Protein AF-A0A3P8K8M5-F1 (afdb_monomer)

Mean predicted aligned error: 10.25 Å

Foldseek 3Di:
DDDDDDDPDDPPPPDPDPPPDDDDDDDDDDDPPCPDDDDDDDDDDDCQAVQLEEEEEEDAFDDDAPVNQQVLCVLVSHGYAYDPRNVVVDRDDPQRYFFPVHAQYAHQEYEYERHLPPVRRCNSHLNHNAYEYEELDPPRPNVVSHPHYDNDRVPVVSVVVSVVSPD

Nearest PDB structures (foldseek):
  1efv-assembly1_A  TM=8.267E-01  e=2.006E-13  Homo sapiens
  1efp-assembly2_C  TM=8.073E-01  e=3.400E-13  Paracoccus denitrificans
  4l2i-assembly1_A  TM=8.298E-01  e=1.558E-11  Acidaminococcus fermentans DSM 20731
  7koe-assembly1_F  TM=7.939E-01  e=2.028E-11  Thermotoga maritima MSB8
  5ow0-assembly1_A  TM=8.562E-01  e=3.942E-10  Geobacter metallireducens GS-15

pLDDT: mean 87.09, std 16.39, range [33.38, 98.56]

Organism: Raoultella terrigena (NCBI:txid577)

Solvent-accessible surface area (backbone atoms only — not comparable to full-atom values): 9942 Å² total; per-residue (Å²): 142,78,82,84,75,83,73,91,85,69,89,75,78,65,83,67,66,90,79,61,82,83,77,85,86,71,84,74,77,82,57,94,81,65,86,78,84,85,82,81,80,77,75,81,80,57,68,68,76,73,33,56,23,35,33,33,38,28,64,49,75,79,94,70,54,53,66,60,49,42,56,51,19,51,56,62,65,22,37,62,32,25,26,61,69,30,31,75,73,51,82,43,65,69,94,32,26,36,6,76,93,47,43,68,35,63,20,59,35,33,39,41,28,24,43,61,40,54,66,52,44,44,68,10,45,66,66,28,75,35,34,38,26,26,26,68,55,83,81,37,55,32,49,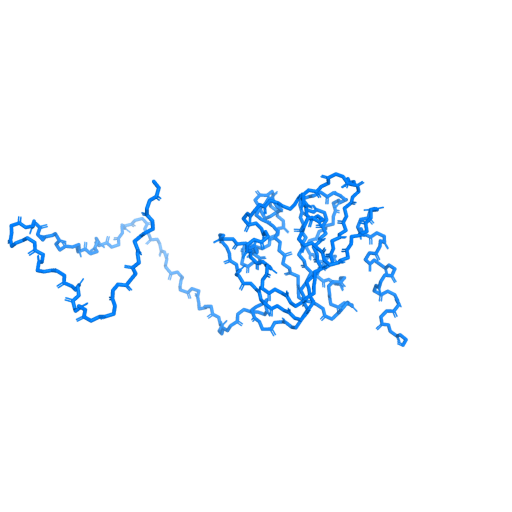80,77,29,80,40,71,44,72,35,65,42,66,68,51,50,52,53,51,36,64,59,70,78,117

Secondary structure (DSSP, 8-state):
-------TT--------TTS-----PPPPPPTT----------SS-HHHH-SEEEEE-S-SS---HHHHHHHHHHTT-EEEE-HHHHHTSSS-GGGBBSTTSB----SEEEEES----HHHHTTTTT-S-EEEE-S-TT-GGGGG-SEEE-S-HHHHHHHHHHHTT-

InterPro domains:
  IPR001308 Electron transfer flavoprotein alpha subunit/FixB [PTHR43153] (45-162)
  IPR014731 Electron transfer flavoprotein, alpha subunit, C-terminal [PF00766] (48-125)
  IPR029035 DHS-like NAD/FAD-binding domain superfamily [SSF52467] (45-162)

Sequence (167 aa):
MLSLARHPGGSAFGDFPRDLPERRIIPAAQPDWLTEVERVERPGAHPLTTAERVLVVGQGGEEADAGSIAALAQRLGAEAGYSRARVMNGGHDADRLVGISGYLLAPDICIVVGASGAAALMAGVCDSRFIVAINHDAGAPVFSLADVGIVDDWLPVLEALAASAHD

Structure (mmCIF, N/CA/C/O backbone):
data_AF-A0A3P8K8M5-F1
#
_entry.id   AF-A0A3P8K8M5-F1
#
loop_
_atom_site.group_PDB
_atom_site.id
_atom_site.type_symbol
_atom_site.label_atom_id
_atom_site.label_alt_id
_atom_site.label_comp_id
_atom_site.label_asym_id
_atom_site.label_entity_id
_atom_site.label_seq_id
_atom_site.pdbx_PDB_ins_code
_atom_site.Cartn_x
_atom_site.Cartn_y
_atom_site.Cartn_z
_atom_site.occupancy
_atom_site.B_iso_or_equiv
_atom_site.auth_seq_id
_atom_site.auth_comp_id
_atom_site.auth_asym_id
_atom_site.auth_atom_id
_atom_site.pdbx_PDB_model_num
ATOM 1 N N . MET A 1 1 ? -4.229 -27.663 20.180 1.00 41.72 1 MET A N 1
ATOM 2 C CA . MET A 1 1 ? -4.589 -26.464 19.397 1.00 41.72 1 MET A CA 1
ATOM 3 C C . MET A 1 1 ? -6.103 -26.335 19.464 1.00 41.72 1 MET A C 1
ATOM 5 O O . MET A 1 1 ? -6.787 -26.971 18.680 1.00 41.72 1 MET A O 1
ATOM 9 N N . LEU A 1 2 ? -6.636 -25.662 20.489 1.00 33.38 2 LEU A N 1
ATOM 10 C CA . LEU A 1 2 ? -8.083 -25.511 20.654 1.00 33.38 2 LEU A CA 1
ATOM 11 C C . LEU A 1 2 ? -8.443 -24.029 20.707 1.00 33.38 2 LEU A C 1
ATOM 13 O O . LEU A 1 2 ? -8.042 -23.299 21.607 1.00 33.38 2 LEU A O 1
ATOM 17 N N . SER A 1 3 ? -9.181 -23.647 19.672 1.00 40.50 3 SER A N 1
ATOM 18 C CA . SER A 1 3 ? -9.965 -22.432 19.525 1.00 40.50 3 SER A CA 1
ATOM 19 C C . SER A 1 3 ? -10.882 -22.229 20.736 1.00 40.50 3 SER A C 1
ATOM 21 O O . SER A 1 3 ? -11.647 -23.127 21.091 1.00 40.50 3 SER A O 1
ATOM 23 N N . LEU A 1 4 ? -10.818 -21.055 21.369 1.00 43.94 4 LEU A N 1
ATOM 24 C CA . LEU A 1 4 ? -11.829 -20.613 22.329 1.00 43.94 4 LEU A CA 1
ATOM 25 C C . LEU A 1 4 ? -13.005 -20.031 21.543 1.00 43.94 4 LEU A C 1
ATOM 27 O O . LEU A 1 4 ? -13.016 -18.860 21.162 1.00 43.94 4 LEU A O 1
ATOM 31 N N . ALA A 1 5 ? -13.996 -20.879 21.285 1.00 41.56 5 ALA A N 1
ATOM 32 C CA . ALA A 1 5 ? -15.298 -20.455 20.801 1.00 41.56 5 ALA A CA 1
ATOM 33 C C . ALA A 1 5 ? -15.935 -19.483 21.808 1.00 41.56 5 ALA A C 1
ATOM 35 O O . ALA A 1 5 ? -16.056 -19.792 22.996 1.00 41.56 5 ALA A O 1
ATOM 36 N N . ARG A 1 6 ? -16.381 -18.316 21.329 1.00 42.22 6 ARG A N 1
ATOM 37 C CA . ARG A 1 6 ? -17.255 -17.417 22.091 1.00 42.22 6 ARG A CA 1
ATOM 38 C C . ARG A 1 6 ? -18.566 -18.150 22.382 1.00 42.22 6 ARG A C 1
ATOM 40 O O . ARG A 1 6 ? -19.350 -18.394 21.471 1.00 42.22 6 ARG A O 1
ATOM 47 N N . HIS A 1 7 ? -18.799 -18.498 23.644 1.00 39.25 7 HIS A N 1
ATOM 48 C CA . HIS A 1 7 ? -20.127 -18.875 24.123 1.00 39.25 7 HIS A CA 1
ATOM 49 C C . HIS A 1 7 ? -21.028 -17.630 24.132 1.00 39.25 7 HIS A C 1
ATOM 51 O O . HIS A 1 7 ? -20.675 -16.641 24.782 1.00 39.25 7 HIS A O 1
ATOM 57 N N . PRO A 1 8 ? -22.183 -17.639 23.446 1.00 43.06 8 PRO A N 1
ATOM 58 C CA . PRO A 1 8 ? -23.151 -16.562 23.552 1.00 43.06 8 PRO A CA 1
ATOM 59 C C . PRO A 1 8 ? -23.978 -16.794 24.821 1.00 43.06 8 PRO A C 1
ATOM 61 O O . PRO A 1 8 ? -24.738 -17.756 24.899 1.00 43.06 8 PRO A O 1
ATOM 64 N N . GLY A 1 9 ? -23.810 -15.939 25.834 1.00 41.88 9 GLY A N 1
ATOM 65 C CA . GLY A 1 9 ? -24.721 -15.924 26.989 1.00 41.88 9 GLY A CA 1
ATOM 66 C C . GLY A 1 9 ? -24.130 -15.610 28.364 1.00 41.88 9 GLY A C 1
ATOM 67 O O . GLY A 1 9 ? -24.888 -15.556 29.325 1.00 41.88 9 GLY A O 1
ATOM 68 N N . GLY A 1 10 ? -22.822 -15.381 28.499 1.00 36.53 10 GLY A N 1
ATOM 69 C CA . GLY A 1 10 ? -22.216 -14.992 29.777 1.00 36.53 10 GLY A CA 1
ATOM 70 C C . GLY A 1 10 ? -21.734 -13.546 29.759 1.00 36.53 10 GLY A C 1
ATOM 71 O O . GLY A 1 10 ? -20.849 -13.211 28.976 1.00 36.53 10 GLY A O 1
ATOM 72 N N . SER A 1 11 ? -22.267 -12.700 30.644 1.00 45.81 11 SER A N 1
ATOM 73 C CA . SER A 1 11 ? -21.597 -11.468 31.078 1.00 45.81 11 SER A CA 1
ATOM 74 C C . SER A 1 11 ? -20.280 -11.861 31.754 1.00 45.81 11 SER A C 1
ATOM 76 O O . SER A 1 11 ? -20.223 -12.074 32.960 1.00 45.81 11 SER A O 1
ATOM 78 N N . ALA A 1 12 ? -19.231 -12.058 30.959 1.00 47.56 12 ALA A N 1
ATOM 79 C CA . ALA A 1 12 ? -17.903 -12.420 31.435 1.00 47.56 12 ALA A CA 1
ATOM 80 C C . ALA A 1 12 ? -17.030 -11.168 31.605 1.00 47.56 12 ALA A C 1
ATOM 82 O O . ALA A 1 12 ? -15.873 -11.149 31.200 1.00 47.56 12 ALA A O 1
ATOM 83 N N . PHE A 1 13 ? -17.569 -10.120 32.234 1.00 46.00 13 PHE A N 1
ATOM 84 C CA . PHE A 1 13 ? -16.739 -9.334 33.144 1.00 46.00 13 PHE A CA 1
ATOM 85 C C . PHE A 1 13 ? -16.685 -10.154 34.431 1.00 46.00 13 PHE A C 1
ATOM 87 O O . PHE A 1 13 ? -17.524 -10.008 35.316 1.00 46.00 13 PHE A O 1
ATOM 94 N N . GLY A 1 14 ? -15.779 -11.136 34.447 1.00 52.66 14 GLY A N 1
ATOM 95 C CA . GLY A 1 14 ? -15.528 -11.944 35.631 1.00 52.66 14 GLY A CA 1
ATOM 96 C C . GLY A 1 14 ? -15.198 -11.023 36.798 1.00 52.66 14 GLY A C 1
ATOM 97 O O . GLY A 1 14 ? -14.457 -10.057 36.624 1.00 52.66 14 GLY A O 1
ATOM 98 N N . ASP A 1 15 ? -15.794 -11.317 37.951 1.00 64.00 15 ASP A N 1
ATOM 99 C CA . ASP A 1 15 ? -15.510 -10.672 39.230 1.00 64.00 15 ASP A CA 1
ATOM 100 C C . ASP A 1 15 ? -13.982 -10.655 39.398 1.00 64.00 15 ASP A C 1
ATOM 102 O O . ASP A 1 15 ? -13.353 -11.710 39.541 1.00 64.00 15 ASP A O 1
ATOM 106 N N . PHE A 1 16 ? -13.363 -9.480 39.235 1.00 67.06 16 PHE A N 1
ATOM 107 C CA . PHE A 1 16 ? -11.923 -9.344 39.420 1.00 67.06 16 PHE A CA 1
ATOM 108 C C . PHE A 1 16 ? -11.609 -9.836 40.838 1.00 67.06 16 PHE A C 1
ATOM 110 O O . PHE A 1 16 ? -12.343 -9.473 41.763 1.00 67.06 16 PHE A O 1
ATOM 117 N N . PRO A 1 17 ? -10.566 -10.666 41.033 1.00 75.12 17 PRO A N 1
ATOM 118 C CA . PRO A 1 17 ? -10.127 -11.056 42.365 1.00 75.12 17 PRO A CA 1
ATOM 119 C C . PRO A 1 17 ? -10.113 -9.832 43.286 1.00 75.12 17 PRO A C 1
ATOM 121 O O . PRO A 1 17 ? -9.478 -8.825 42.972 1.00 75.12 17 PRO A O 1
ATOM 124 N N . ARG A 1 18 ? -10.886 -9.875 44.379 1.00 69.00 18 ARG A N 1
ATOM 125 C CA . ARG A 1 18 ? -11.092 -8.713 45.271 1.00 69.00 18 ARG A CA 1
ATOM 126 C C . ARG A 1 18 ? -9.797 -8.238 45.938 1.00 69.00 18 ARG A C 1
ATOM 128 O O . ARG A 1 18 ? -9.766 -7.170 46.537 1.00 69.00 18 ARG A O 1
ATOM 135 N N . ASP A 1 19 ? -8.760 -9.059 45.856 1.00 78.81 19 ASP A N 1
ATOM 136 C CA . ASP A 1 19 ? -7.402 -8.864 46.337 1.00 78.81 19 ASP A CA 1
ATOM 137 C C . ASP A 1 19 ? -6.432 -8.351 45.256 1.00 78.81 19 ASP A C 1
ATOM 139 O O . ASP A 1 19 ? -5.238 -8.211 45.526 1.00 78.81 19 ASP A O 1
ATOM 143 N N . LEU A 1 20 ? -6.910 -8.025 44.049 1.00 80.19 20 LEU A N 1
ATOM 144 C CA . LEU A 1 20 ? -6.090 -7.333 43.058 1.00 80.19 20 LEU A CA 1
ATOM 145 C C . LEU A 1 20 ? -5.697 -5.947 43.588 1.00 80.19 20 LEU A C 1
ATOM 147 O O . LEU A 1 20 ? -6.570 -5.135 43.898 1.00 80.19 20 LEU A O 1
ATOM 151 N N . PRO A 1 21 ? -4.392 -5.633 43.664 1.00 78.75 21 PRO A N 1
ATOM 152 C CA . PRO A 1 21 ? -3.953 -4.310 44.064 1.00 78.75 21 PRO A CA 1
ATOM 153 C C . PRO A 1 21 ? -4.364 -3.296 42.995 1.00 78.75 21 PRO A C 1
ATOM 155 O O . PRO A 1 21 ? -3.766 -3.220 41.920 1.00 78.75 21 PRO A O 1
ATOM 158 N N . GLU A 1 22 ? -5.378 -2.491 43.300 1.00 80.00 22 GLU A N 1
ATOM 159 C CA . GLU A 1 22 ? -5.760 -1.362 42.466 1.00 80.00 22 GLU A CA 1
ATOM 160 C C . GLU A 1 22 ? -4.656 -0.301 42.532 1.00 80.00 22 GLU A C 1
ATOM 162 O O . GLU A 1 22 ? -4.356 0.267 43.586 1.00 80.00 22 GLU A O 1
ATOM 167 N N . ARG A 1 23 ? -4.014 -0.027 41.394 1.00 82.31 23 ARG A N 1
ATOM 168 C CA . ARG A 1 23 ? -3.096 1.105 41.266 1.00 82.31 23 ARG A CA 1
ATOM 169 C C . ARG A 1 23 ? -3.786 2.218 40.506 1.00 82.31 23 ARG A C 1
ATOM 171 O O . ARG A 1 23 ? -3.958 2.146 39.293 1.00 82.31 23 ARG A O 1
ATOM 178 N N . ARG A 1 24 ? -4.121 3.288 41.221 1.00 81.50 24 ARG A N 1
ATOM 179 C CA . ARG A 1 24 ? -4.571 4.531 40.604 1.00 81.50 24 ARG A CA 1
ATOM 180 C C . ARG A 1 24 ? -3.375 5.220 39.951 1.00 81.50 24 ARG A C 1
ATOM 182 O O . ARG A 1 24 ? -2.524 5.775 40.641 1.00 81.50 24 ARG A O 1
ATOM 189 N N . ILE A 1 25 ? -3.302 5.166 38.624 1.00 85.12 25 ILE A N 1
ATOM 190 C CA . ILE A 1 25 ? -2.313 5.930 37.861 1.00 85.12 25 ILE A CA 1
ATOM 191 C C . ILE A 1 25 ? -2.744 7.398 37.903 1.00 85.12 25 ILE A C 1
ATOM 193 O O . ILE A 1 25 ? -3.778 7.767 37.350 1.00 85.12 25 ILE A O 1
ATOM 197 N N . ILE A 1 26 ? -1.968 8.225 38.598 1.00 85.94 26 ILE A N 1
ATOM 198 C CA . ILE A 1 26 ? -2.125 9.679 38.593 1.00 85.94 26 ILE A CA 1
ATOM 199 C C . ILE A 1 26 ? -1.115 10.207 37.570 1.00 85.94 26 ILE A C 1
ATOM 201 O O . ILE A 1 26 ? 0.073 9.908 37.720 1.00 85.94 26 ILE A O 1
ATOM 205 N N . PRO A 1 27 ? -1.543 10.944 36.527 1.00 81.56 27 PRO A N 1
ATOM 206 C CA . PRO A 1 27 ? -0.610 11.599 35.622 1.00 81.56 27 PRO A CA 1
ATOM 207 C C . PRO A 1 27 ? 0.372 12.450 36.428 1.00 81.56 27 PRO A C 1
ATOM 209 O O . PRO A 1 27 ? -0.043 13.235 37.283 1.00 81.56 27 PRO A O 1
ATOM 212 N N . ALA A 1 28 ? 1.669 12.267 36.188 1.00 82.94 28 ALA A N 1
ATOM 213 C CA . ALA A 1 28 ? 2.678 13.114 36.804 1.00 82.94 28 ALA A CA 1
ATOM 214 C C . ALA A 1 28 ? 2.454 14.576 36.386 1.00 82.94 28 ALA A C 1
ATOM 216 O O . ALA A 1 28 ? 1.921 14.846 35.304 1.00 82.94 28 ALA A O 1
ATOM 217 N N . ALA A 1 29 ? 2.876 15.516 37.236 1.00 85.75 29 ALA A N 1
ATOM 218 C CA . ALA A 1 29 ? 2.999 16.905 36.813 1.00 85.75 29 ALA A CA 1
ATOM 219 C C . ALA A 1 29 ? 3.862 16.969 35.543 1.00 85.75 29 ALA A C 1
ATOM 221 O O . ALA A 1 29 ? 4.789 16.168 35.381 1.00 85.75 29 ALA A O 1
ATOM 222 N N . GLN A 1 30 ? 3.536 17.890 34.633 1.00 87.38 30 GLN A N 1
ATOM 223 C CA . GLN A 1 30 ? 4.377 18.100 33.459 1.00 87.38 30 GLN A CA 1
ATOM 224 C C . GLN A 1 30 ? 5.796 18.443 33.922 1.00 87.38 30 GLN A C 1
ATOM 226 O O . GLN A 1 30 ? 5.946 19.195 34.886 1.00 87.38 30 GLN A O 1
ATOM 231 N N . PRO A 1 31 ? 6.829 17.862 33.300 1.00 90.56 31 PRO A N 1
ATOM 232 C CA . PRO A 1 31 ? 8.186 18.095 33.746 1.00 90.56 31 PRO A CA 1
ATOM 233 C C . PRO A 1 31 ? 8.621 19.530 33.438 1.00 90.56 31 PRO A C 1
ATOM 235 O O . PRO A 1 31 ? 8.252 20.081 32.406 1.00 90.56 31 PRO A O 1
ATOM 238 N N . ASP A 1 32 ? 9.486 20.091 34.281 1.00 91.94 32 ASP A N 1
ATOM 239 C CA . ASP A 1 32 ? 9.960 21.482 34.170 1.00 91.94 32 ASP A CA 1
ATOM 240 C C . ASP A 1 32 ? 10.744 21.772 32.874 1.00 91.94 32 ASP A C 1
ATOM 242 O O . ASP A 1 32 ? 10.958 22.925 32.507 1.00 91.94 32 ASP A O 1
ATOM 246 N N . TRP A 1 33 ? 11.189 20.721 32.175 1.00 91.19 33 TRP A N 1
ATOM 247 C CA . TRP A 1 33 ? 11.873 20.809 30.884 1.00 91.19 33 TRP A CA 1
ATOM 248 C C . TRP A 1 33 ? 10.922 20.788 29.676 1.00 91.19 33 TRP A C 1
ATOM 250 O O . TRP A 1 33 ? 11.377 20.977 28.549 1.00 91.19 33 TRP A O 1
ATOM 260 N N . LEU A 1 34 ? 9.617 20.564 29.873 1.00 90.06 34 LEU A N 1
ATOM 261 C CA . LEU A 1 34 ? 8.624 20.617 28.802 1.00 90.06 34 LEU A CA 1
ATOM 262 C C . LEU A 1 34 ? 8.287 22.077 28.492 1.00 90.06 34 LEU A C 1
ATOM 264 O O . LEU A 1 34 ? 7.563 22.732 29.234 1.00 90.06 34 LEU A O 1
ATOM 268 N N . THR A 1 35 ? 8.835 22.591 27.395 1.00 90.38 35 THR A N 1
ATOM 269 C CA . THR A 1 35 ? 8.677 24.003 27.021 1.00 90.38 35 THR A CA 1
ATOM 270 C C . THR A 1 35 ? 7.307 24.300 26.417 1.00 90.38 35 THR A C 1
ATOM 272 O O . THR A 1 35 ? 6.716 25.333 26.715 1.00 90.38 35 THR A O 1
ATOM 275 N N . GLU A 1 36 ? 6.792 23.398 25.580 1.00 88.50 36 GLU A N 1
ATOM 276 C CA . GLU A 1 36 ? 5.544 23.603 24.849 1.00 88.50 36 GLU A CA 1
ATOM 277 C C . GLU A 1 36 ? 4.845 22.267 24.573 1.00 88.50 36 GLU A C 1
ATOM 279 O O . GLU A 1 36 ? 5.488 21.230 24.396 1.00 88.50 36 GLU A O 1
ATOM 284 N N . VAL A 1 37 ? 3.512 22.300 24.551 1.00 86.44 37 VAL A N 1
ATOM 285 C CA . VAL A 1 37 ? 2.666 21.177 24.143 1.00 86.44 37 VAL A CA 1
ATOM 286 C C . VAL A 1 37 ? 1.797 21.644 22.993 1.00 86.44 37 VAL A C 1
ATOM 288 O O . VAL A 1 37 ? 0.825 22.369 23.195 1.00 86.44 37 VAL A O 1
ATOM 291 N N . GLU A 1 38 ? 2.115 21.178 21.794 1.00 86.62 38 GLU A N 1
ATOM 292 C CA . GLU A 1 38 ? 1.252 21.356 20.638 1.00 86.62 38 GLU A CA 1
ATOM 293 C C . GLU A 1 38 ? 0.241 20.206 20.574 1.00 86.62 38 GLU A C 1
ATOM 295 O O . GLU A 1 38 ? 0.601 19.025 20.564 1.00 86.62 38 GLU A O 1
ATOM 300 N N . ARG A 1 39 ? -1.053 20.541 20.538 1.00 77.56 39 ARG A N 1
ATOM 301 C CA . ARG A 1 39 ? -2.092 19.577 20.169 1.00 77.56 39 ARG A CA 1
ATOM 302 C C . ARG A 1 39 ? -2.322 19.673 18.672 1.00 77.56 39 ARG A C 1
ATOM 304 O O . ARG A 1 39 ? -3.005 20.578 18.211 1.00 77.56 39 ARG A O 1
ATOM 311 N N . VAL A 1 40 ? -1.791 18.702 17.944 1.00 77.69 40 VAL A N 1
ATOM 312 C CA . VAL A 1 40 ? -2.102 18.532 16.527 1.00 77.69 40 VAL A CA 1
ATOM 313 C C . VAL A 1 40 ? -3.498 17.919 16.422 1.00 77.69 40 VAL A C 1
ATOM 315 O O . VAL A 1 40 ? -3.698 16.741 16.729 1.00 77.69 40 VAL A O 1
ATOM 318 N N . GLU A 1 41 ? -4.484 18.726 16.031 1.00 69.19 41 GLU A N 1
ATOM 319 C CA . GLU A 1 41 ? -5.794 18.210 15.640 1.00 69.19 41 GLU A CA 1
ATOM 320 C C . GLU A 1 41 ? -5.629 17.410 14.346 1.00 69.19 41 GLU A C 1
ATOM 322 O O . GLU A 1 41 ? -5.185 17.941 13.330 1.00 69.19 41 GLU A O 1
ATOM 327 N N . ARG A 1 42 ? -5.966 16.117 14.375 1.00 61.94 42 ARG A N 1
ATOM 328 C CA . ARG A 1 42 ? -6.053 15.309 13.155 1.00 61.94 42 ARG A CA 1
ATOM 329 C C . ARG A 1 42 ? -7.453 15.503 12.573 1.00 61.94 42 ARG A C 1
ATOM 331 O O . ARG A 1 42 ? -8.414 15.045 13.196 1.00 61.94 42 ARG A O 1
ATOM 338 N N . PRO A 1 43 ? -7.609 16.203 11.441 1.00 58.72 43 PRO A N 1
ATOM 339 C CA . PRO A 1 43 ? -8.923 16.430 10.864 1.00 58.72 43 PRO A CA 1
ATOM 340 C C . PRO A 1 43 ? -9.488 15.110 10.329 1.00 58.72 43 PRO A C 1
ATOM 342 O O . PRO A 1 43 ? -8.791 14.393 9.623 1.00 58.72 43 PRO A O 1
ATOM 345 N N . GLY A 1 44 ? -10.762 14.832 10.624 1.00 68.31 44 GLY A N 1
ATOM 346 C CA . GLY A 1 44 ? -11.603 13.858 9.913 1.00 68.31 44 GLY A CA 1
ATOM 347 C C . GLY A 1 44 ? -11.023 12.454 9.668 1.00 68.31 44 GLY A C 1
ATOM 348 O O . GLY A 1 44 ? -10.085 11.998 10.315 1.00 68.31 44 GLY A O 1
ATOM 349 N N . ALA A 1 45 ? -11.643 11.731 8.735 1.00 79.81 45 ALA A N 1
ATOM 350 C CA . ALA A 1 45 ? -11.099 10.480 8.217 1.00 79.81 45 ALA A CA 1
ATOM 351 C C . ALA A 1 45 ? -9.946 10.794 7.246 1.00 79.81 45 ALA A C 1
ATOM 353 O O . ALA A 1 45 ? -10.063 11.692 6.413 1.00 79.81 45 ALA A O 1
ATOM 354 N N . HIS A 1 46 ? -8.834 10.065 7.353 1.00 91.12 46 HIS A N 1
ATOM 355 C CA . HIS A 1 46 ? -7.679 10.259 6.472 1.00 91.12 46 HIS A CA 1
ATOM 356 C C . HIS A 1 46 ? -8.041 9.860 5.026 1.00 91.12 46 HIS A C 1
ATOM 358 O O . HIS A 1 46 ? -8.717 8.838 4.869 1.00 91.12 46 HIS A O 1
ATOM 364 N N . PRO A 1 47 ? -7.567 10.564 3.974 1.00 92.94 47 PRO A N 1
ATOM 365 C CA . PRO A 1 47 ? -7.939 10.288 2.579 1.00 92.94 47 PRO A CA 1
ATOM 366 C C . PRO A 1 47 ? -7.814 8.814 2.168 1.00 92.94 47 PRO A C 1
ATOM 368 O O . PRO A 1 47 ? -8.699 8.279 1.507 1.00 92.94 47 PRO A O 1
ATOM 371 N N . LEU A 1 48 ? -6.773 8.123 2.652 1.00 95.19 48 LEU A N 1
ATOM 372 C CA . LEU A 1 48 ? -6.575 6.685 2.414 1.00 95.19 48 LEU A CA 1
ATOM 373 C C . LEU A 1 48 ? -7.773 5.825 2.837 1.00 95.19 48 LEU A C 1
ATOM 375 O O . LEU A 1 48 ? -8.082 4.850 2.166 1.00 95.19 48 LEU A O 1
ATOM 379 N N . THR A 1 49 ? -8.450 6.172 3.934 1.00 94.12 49 THR A N 1
ATOM 380 C CA . THR A 1 49 ? -9.548 5.361 4.490 1.00 94.12 49 THR A CA 1
ATOM 381 C C . THR A 1 49 ? -10.861 5.483 3.725 1.00 94.12 49 THR A C 1
ATOM 383 O O . THR A 1 49 ? -11.748 4.656 3.910 1.00 94.12 49 THR A O 1
ATOM 386 N N . THR A 1 50 ? -10.994 6.504 2.879 1.00 94.81 50 THR A N 1
ATOM 387 C CA . THR A 1 50 ? -12.202 6.768 2.086 1.00 94.81 50 THR A CA 1
ATOM 388 C C . THR A 1 50 ? -11.962 6.638 0.584 1.00 94.81 50 THR A C 1
ATOM 390 O O . THR A 1 50 ? -12.886 6.841 -0.196 1.00 94.81 50 THR A O 1
ATOM 393 N N . ALA A 1 51 ? -10.727 6.362 0.164 1.00 96.62 51 ALA A N 1
ATOM 394 C CA . ALA A 1 51 ? -10.366 6.278 -1.241 1.00 96.62 51 ALA A CA 1
ATOM 395 C C . ALA A 1 51 ? -10.922 4.998 -1.883 1.00 96.62 51 ALA A C 1
ATOM 397 O O . ALA A 1 51 ? -10.732 3.897 -1.369 1.00 96.62 51 ALA A O 1
ATOM 398 N N . GLU A 1 52 ? -11.549 5.137 -3.052 1.00 97.56 52 GLU A N 1
ATOM 399 C CA . GLU A 1 52 ? -11.992 3.996 -3.867 1.00 97.56 52 GLU A CA 1
ATOM 400 C C . GLU A 1 52 ? -10.808 3.262 -4.510 1.00 97.56 52 GLU A C 1
ATOM 402 O O . GLU A 1 52 ? -10.887 2.068 -4.795 1.00 97.56 52 GLU A O 1
ATOM 407 N N . ARG A 1 53 ? -9.693 3.968 -4.740 1.00 98.31 53 ARG A N 1
ATOM 408 C CA . ARG A 1 53 ? -8.469 3.413 -5.322 1.00 98.31 53 ARG A CA 1
ATOM 409 C C . ARG A 1 53 ? -7.264 3.824 -4.503 1.00 98.31 53 ARG A C 1
ATOM 411 O O . ARG A 1 53 ? -7.127 4.991 -4.140 1.00 98.31 53 ARG A O 1
ATOM 418 N N . VAL A 1 54 ? -6.369 2.880 -4.249 1.00 98.44 54 VAL A N 1
ATOM 419 C CA . VAL A 1 54 ? -5.160 3.126 -3.458 1.00 98.44 54 VAL A CA 1
ATOM 420 C C . VAL A 1 54 ? -3.945 2.568 -4.182 1.00 98.44 54 VAL A C 1
ATOM 422 O O . VAL A 1 54 ? -3.949 1.414 -4.607 1.00 98.44 54 VAL A O 1
ATOM 425 N N . LEU A 1 55 ? -2.893 3.378 -4.283 1.00 98.25 55 LEU A N 1
ATOM 426 C CA . LEU A 1 55 ? -1.565 2.956 -4.719 1.00 98.25 55 LEU A CA 1
ATOM 427 C C . LEU A 1 55 ? -0.677 2.784 -3.485 1.00 98.25 55 LEU A C 1
ATOM 429 O O . LEU A 1 55 ? -0.367 3.759 -2.807 1.00 98.25 55 LEU A O 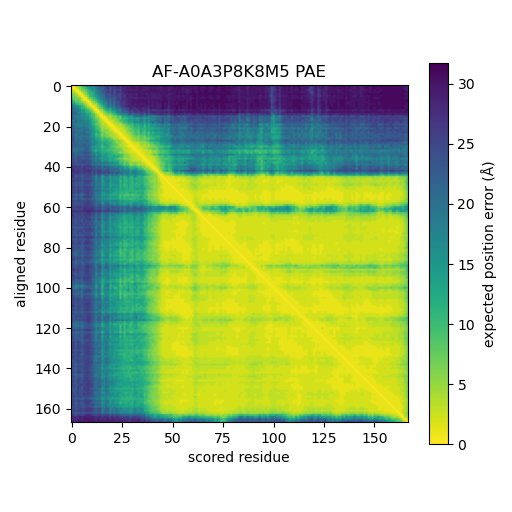1
ATOM 433 N N . VAL A 1 56 ? -0.249 1.558 -3.195 1.00 98.00 56 VAL A N 1
ATOM 434 C CA . VAL A 1 56 ? 0.631 1.232 -2.070 1.00 98.00 56 VAL A CA 1
ATOM 435 C C . VAL A 1 56 ? 2.041 0.954 -2.575 1.00 98.00 56 VAL A C 1
ATOM 437 O O . VAL A 1 56 ? 2.285 -0.055 -3.237 1.00 98.00 56 VAL A O 1
ATOM 440 N N . VAL A 1 57 ? 2.987 1.827 -2.224 1.00 97.62 57 VAL A N 1
ATOM 441 C CA . VAL A 1 57 ? 4.384 1.718 -2.665 1.00 97.62 57 VAL A CA 1
ATOM 442 C C . VAL A 1 57 ? 5.257 1.057 -1.594 1.00 97.62 57 VAL A C 1
ATOM 444 O O . VAL A 1 57 ? 5.322 1.468 -0.427 1.00 97.62 57 VAL A O 1
ATOM 447 N N . GLY A 1 58 ? 5.920 -0.022 -1.997 1.00 96.31 58 GLY A N 1
ATOM 448 C CA . GLY A 1 58 ? 6.898 -0.767 -1.222 1.00 96.31 58 GLY A CA 1
ATOM 449 C C . GLY A 1 58 ? 8.295 -0.148 -1.247 1.00 96.31 58 GLY A C 1
ATOM 450 O O . GLY A 1 58 ? 8.507 0.963 -1.720 1.00 96.31 58 GLY A O 1
ATOM 451 N N . GLN A 1 59 ? 9.271 -0.872 -0.701 1.00 93.50 59 GLN A N 1
ATOM 452 C CA . GLN A 1 59 ? 10.660 -0.409 -0.682 1.00 93.50 59 GLN A CA 1
ATOM 453 C C . GLN A 1 59 ? 11.371 -0.563 -2.035 1.00 93.50 59 GLN A C 1
ATOM 455 O O . GLN A 1 59 ? 12.232 0.250 -2.350 1.00 93.50 59 GLN A O 1
ATOM 460 N N . GLY A 1 60 ? 11.065 -1.621 -2.783 1.00 88.44 60 GLY A N 1
ATOM 461 C CA . GLY A 1 60 ? 11.816 -2.039 -3.963 1.00 88.44 60 GLY A CA 1
ATOM 462 C C . GLY A 1 60 ? 11.557 -1.202 -5.217 1.00 88.44 60 GLY A C 1
ATOM 463 O O . GLY A 1 60 ? 10.548 -0.506 -5.334 1.00 88.44 60 GLY A O 1
ATOM 464 N N . GLY A 1 61 ? 12.466 -1.343 -6.183 1.00 77.38 61 GLY A N 1
ATOM 465 C CA . GLY A 1 61 ? 12.493 -0.580 -7.432 1.00 77.38 61 GLY A CA 1
ATOM 466 C C . GLY A 1 61 ? 13.194 0.771 -7.286 1.00 77.38 61 GLY A C 1
ATOM 467 O O . GLY A 1 61 ? 13.914 0.996 -6.313 1.00 77.38 61 GLY A O 1
ATOM 46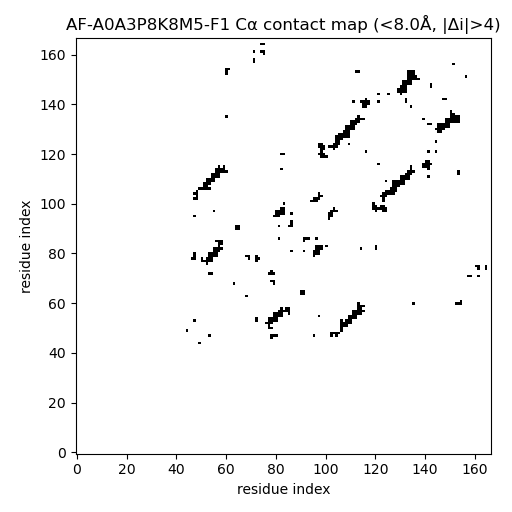8 N N . GLU A 1 62 ? 13.005 1.644 -8.273 1.00 73.62 62 GLU A N 1
ATOM 469 C CA . GLU A 1 62 ? 13.708 2.926 -8.357 1.00 73.62 62 GLU A CA 1
ATOM 470 C C . GLU A 1 62 ? 13.359 3.898 -7.213 1.00 73.62 62 GLU A C 1
ATOM 472 O O . GLU A 1 62 ? 12.281 3.862 -6.597 1.00 73.62 62 GLU A O 1
ATOM 477 N N . GLU A 1 63 ? 14.300 4.799 -6.925 1.00 76.56 63 GLU A N 1
ATOM 478 C CA . GLU A 1 63 ? 14.112 5.897 -5.978 1.00 76.56 63 GLU A CA 1
ATOM 479 C C . GLU A 1 63 ? 13.173 6.955 -6.570 1.00 76.56 63 GLU A C 1
ATOM 481 O O . GLU A 1 63 ? 13.597 7.929 -7.180 1.00 76.56 63 GLU A O 1
ATOM 486 N N . ALA A 1 64 ? 11.871 6.765 -6.371 1.00 84.81 64 ALA A N 1
ATOM 487 C CA . ALA A 1 64 ? 10.877 7.817 -6.543 1.00 84.81 64 ALA A CA 1
ATOM 488 C C . ALA A 1 64 ? 10.604 8.531 -5.210 1.00 84.81 64 ALA A C 1
ATOM 490 O O . ALA A 1 64 ? 10.314 7.891 -4.189 1.00 84.81 64 ALA A O 1
ATOM 491 N N . ASP A 1 65 ? 10.665 9.861 -5.219 1.00 91.19 65 ASP A N 1
ATOM 492 C CA . ASP A 1 65 ? 10.294 10.678 -4.068 1.00 91.19 65 ASP A CA 1
ATOM 493 C C . ASP A 1 65 ? 8.769 10.672 -3.828 1.00 91.19 65 ASP A C 1
ATOM 495 O O . ASP A 1 65 ? 7.967 10.287 -4.686 1.00 91.19 65 ASP A O 1
ATOM 499 N N . ALA A 1 66 ? 8.350 11.103 -2.635 1.00 92.00 66 ALA A N 1
ATOM 500 C CA . ALA A 1 66 ? 6.941 11.120 -2.247 1.00 92.00 66 ALA A CA 1
ATOM 501 C C . ALA A 1 66 ? 6.058 12.010 -3.142 1.00 92.00 66 ALA A C 1
ATOM 503 O O . ALA A 1 66 ? 4.887 11.689 -3.344 1.00 92.00 66 ALA A O 1
ATOM 504 N N . GLY A 1 67 ? 6.593 13.112 -3.674 1.00 94.62 67 GLY A N 1
ATOM 505 C CA . GLY A 1 67 ? 5.868 14.023 -4.558 1.00 94.62 67 GLY A CA 1
ATOM 506 C C . GLY A 1 67 ? 5.600 13.393 -5.922 1.00 94.62 67 GLY A C 1
ATOM 507 O O . GLY A 1 67 ? 4.467 13.426 -6.401 1.00 94.62 67 GLY A O 1
ATOM 508 N N . SER A 1 68 ? 6.609 12.746 -6.503 1.00 94.12 68 SER A N 1
ATOM 509 C CA . SER A 1 68 ? 6.491 12.007 -7.765 1.00 94.12 68 SER A CA 1
ATOM 510 C C . SER A 1 68 ? 5.475 10.860 -7.661 1.00 94.12 68 SER A C 1
ATOM 512 O O . SER A 1 68 ? 4.604 10.714 -8.521 1.00 94.12 68 SER A O 1
ATOM 514 N N . ILE A 1 69 ? 5.507 10.098 -6.560 1.00 95.50 69 ILE A N 1
ATOM 515 C CA . ILE A 1 69 ? 4.527 9.033 -6.289 1.00 95.50 69 ILE A CA 1
ATOM 516 C C . ILE A 1 69 ? 3.115 9.606 -6.124 1.00 95.50 69 ILE A C 1
ATOM 518 O O . ILE A 1 69 ? 2.164 9.060 -6.683 1.00 95.50 69 ILE A O 1
ATOM 522 N N . ALA A 1 70 ? 2.961 10.704 -5.380 1.00 95.50 70 ALA A N 1
ATOM 523 C CA . ALA A 1 70 ? 1.661 11.337 -5.176 1.00 95.50 70 ALA A CA 1
ATOM 524 C C . ALA A 1 70 ? 1.062 11.855 -6.494 1.00 95.50 70 ALA A C 1
ATOM 526 O O . ALA A 1 70 ? -0.121 11.638 -6.755 1.00 95.50 70 ALA A O 1
ATOM 527 N N . ALA A 1 71 ? 1.874 12.476 -7.354 1.00 95.44 71 ALA A N 1
ATOM 528 C CA . ALA A 1 71 ? 1.440 12.937 -8.671 1.00 95.44 71 ALA A CA 1
ATOM 529 C C . ALA A 1 71 ? 0.995 11.771 -9.570 1.00 95.44 71 ALA A C 1
ATOM 531 O O . ALA A 1 71 ? -0.014 11.863 -10.270 1.00 95.44 71 ALA A O 1
ATOM 532 N N . LEU A 1 72 ? 1.718 10.650 -9.531 1.00 94.88 72 LEU A N 1
ATOM 533 C CA . LEU A 1 72 ? 1.362 9.451 -10.285 1.00 94.88 72 LEU A CA 1
ATOM 534 C C . LEU A 1 72 ? 0.068 8.808 -9.771 1.00 94.88 72 LEU A C 1
ATOM 536 O O . LEU A 1 72 ? -0.808 8.475 -10.568 1.00 94.88 72 LEU A O 1
ATOM 540 N N . ALA A 1 73 ? -0.090 8.701 -8.449 1.00 96.25 73 ALA A N 1
ATOM 541 C CA . ALA A 1 73 ? -1.322 8.223 -7.826 1.00 96.25 73 ALA A CA 1
ATOM 542 C C . ALA A 1 73 ? -2.520 9.098 -8.226 1.00 96.25 73 ALA A C 1
ATOM 544 O O . ALA A 1 73 ? -3.553 8.577 -8.644 1.00 96.25 73 ALA A O 1
ATOM 545 N N . GLN A 1 74 ? -2.3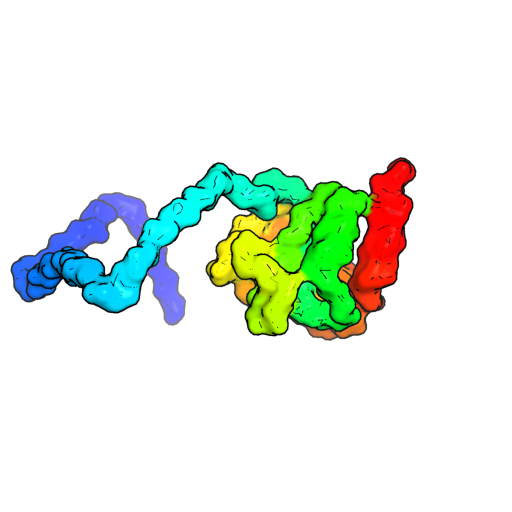51 10.423 -8.213 1.00 95.56 74 GLN A N 1
ATOM 546 C CA . GLN A 1 74 ? -3.387 11.364 -8.631 1.00 95.56 74 GLN A CA 1
ATOM 547 C C . GLN A 1 74 ? -3.815 11.148 -10.089 1.00 95.56 74 GLN A C 1
ATOM 549 O O . GLN A 1 74 ? -5.012 11.148 -10.375 1.00 95.56 74 GLN A O 1
ATOM 554 N N . ARG A 1 75 ? -2.869 10.913 -11.010 1.00 95.62 75 ARG A N 1
ATOM 555 C CA . ARG A 1 75 ? -3.174 10.605 -12.423 1.00 95.62 75 ARG A CA 1
ATOM 556 C C . ARG A 1 75 ? -3.969 9.307 -12.588 1.00 95.62 75 ARG A C 1
ATOM 558 O O . ARG A 1 75 ? -4.781 9.205 -13.500 1.00 95.62 75 ARG A O 1
ATOM 565 N N . LEU A 1 76 ? -3.769 8.342 -11.692 1.00 94.88 76 LEU A N 1
ATOM 566 C CA . LEU A 1 76 ? -4.533 7.090 -11.629 1.00 94.88 76 LEU A CA 1
ATOM 567 C C . LEU A 1 76 ? -5.880 7.241 -10.887 1.00 94.88 76 LEU A C 1
ATOM 569 O O . LEU A 1 76 ? -6.658 6.287 -10.799 1.00 94.88 76 LEU A O 1
ATOM 573 N N . GLY A 1 77 ? -6.171 8.428 -10.342 1.00 95.56 77 GLY A N 1
ATOM 574 C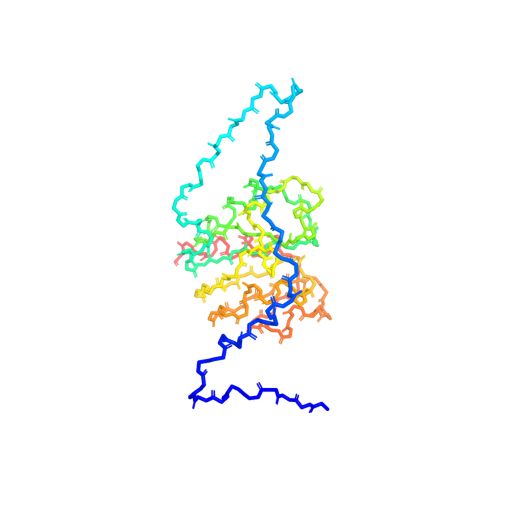 CA . GLY A 1 77 ? -7.330 8.663 -9.482 1.00 95.56 77 GLY A CA 1
ATOM 575 C C . GLY A 1 77 ? -7.271 7.849 -8.188 1.00 95.56 77 GLY A C 1
ATOM 576 O O . GLY A 1 77 ? -8.302 7.364 -7.728 1.00 95.56 77 GLY A O 1
ATOM 577 N N . ALA A 1 78 ? -6.068 7.640 -7.651 1.00 97.44 78 ALA A N 1
ATOM 578 C CA . ALA A 1 78 ? -5.804 6.849 -6.460 1.00 97.44 78 ALA A CA 1
ATOM 579 C C . ALA A 1 78 ? -5.127 7.682 -5.366 1.00 97.44 78 ALA A C 1
ATOM 581 O O . ALA A 1 78 ? -4.414 8.648 -5.641 1.00 97.44 78 ALA A O 1
ATOM 582 N N . GLU A 1 79 ? -5.306 7.264 -4.117 1.00 98.00 79 GLU A N 1
ATOM 583 C CA . GLU A 1 79 ? -4.589 7.827 -2.976 1.00 98.00 79 GLU A CA 1
ATOM 584 C C . GLU A 1 79 ? -3.292 7.043 -2.712 1.00 98.00 79 GLU A C 1
ATOM 586 O O . GLU A 1 79 ? -3.283 5.810 -2.747 1.00 98.00 79 GLU A O 1
ATOM 591 N N . ALA A 1 80 ? -2.187 7.742 -2.438 1.00 97.62 80 ALA A N 1
ATOM 592 C CA . ALA A 1 80 ? -0.884 7.115 -2.212 1.00 97.62 80 ALA A CA 1
ATOM 593 C C . ALA A 1 80 ? -0.681 6.685 -0.748 1.00 97.62 80 ALA A C 1
ATOM 595 O O . ALA A 1 80 ? -0.751 7.504 0.175 1.00 97.62 80 ALA A O 1
ATOM 596 N N . GLY A 1 81 ? -0.367 5.409 -0.543 1.00 97.56 81 GLY A N 1
ATOM 597 C CA . GLY A 1 81 ? 0.050 4.821 0.727 1.00 97.56 81 GLY A CA 1
ATOM 598 C C . GLY A 1 81 ? 1.418 4.148 0.618 1.00 97.56 81 GLY A C 1
ATOM 599 O O . GLY A 1 81 ? 1.925 3.892 -0.475 1.00 97.56 81 GLY A O 1
ATOM 600 N N . TYR A 1 82 ? 2.025 3.836 1.761 1.00 97.44 82 TYR A N 1
ATOM 601 C CA . TYR A 1 82 ? 3.386 3.305 1.816 1.00 97.44 82 TYR A CA 1
ATOM 602 C C . TYR A 1 82 ? 3.502 2.100 2.739 1.00 97.44 82 TYR A C 1
ATOM 604 O O . TYR A 1 82 ? 2.890 2.029 3.806 1.00 97.44 82 TYR A O 1
ATOM 612 N N . SER A 1 83 ? 4.362 1.158 2.359 1.00 96.56 83 SER A N 1
ATOM 613 C CA . SER A 1 83 ? 4.777 0.095 3.271 1.0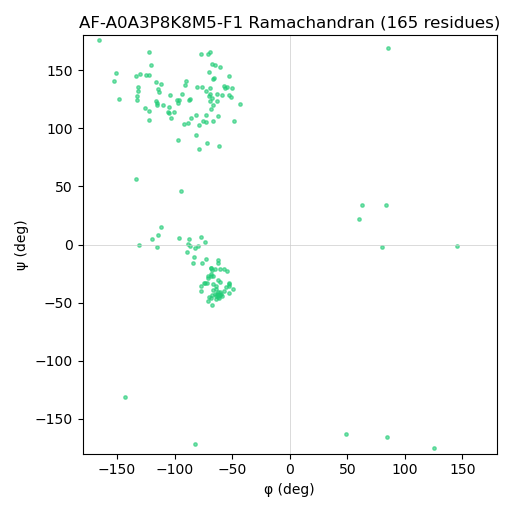0 96.56 83 SER A CA 1
ATOM 614 C C . SER A 1 83 ? 5.619 0.652 4.423 1.00 96.56 83 SER A C 1
ATOM 616 O O . SER A 1 83 ? 6.334 1.646 4.278 1.00 96.56 83 SER A O 1
ATOM 618 N N . ARG A 1 84 ? 5.632 -0.059 5.555 1.00 95.50 84 ARG A N 1
ATOM 619 C CA . ARG A 1 84 ? 6.498 0.278 6.695 1.00 95.50 84 ARG A CA 1
ATOM 620 C C . ARG A 1 84 ? 7.974 0.416 6.307 1.00 95.50 84 ARG A C 1
ATOM 622 O O . ARG A 1 84 ? 8.628 1.335 6.782 1.00 95.50 84 ARG A O 1
ATOM 629 N N . ALA A 1 85 ? 8.489 -0.480 5.462 1.00 94.31 85 ALA A N 1
ATOM 630 C CA . ALA A 1 85 ? 9.887 -0.437 5.030 1.00 94.31 85 ALA A CA 1
ATOM 631 C C . ALA A 1 85 ? 10.220 0.878 4.304 1.00 94.31 85 ALA A C 1
ATOM 633 O O . ALA A 1 85 ? 11.254 1.475 4.582 1.00 94.31 85 ALA A O 1
ATOM 634 N N . ARG A 1 86 ? 9.301 1.361 3.456 1.00 94.31 86 ARG A N 1
ATOM 635 C CA . ARG A 1 86 ? 9.459 2.615 2.710 1.00 94.31 86 ARG A CA 1
ATOM 636 C C . ARG A 1 86 ? 9.424 3.840 3.628 1.00 94.31 86 ARG A C 1
ATOM 638 O O . ARG A 1 86 ? 10.304 4.682 3.539 1.00 94.31 86 ARG A O 1
ATOM 645 N N . VAL A 1 87 ? 8.466 3.901 4.559 1.00 94.69 87 VAL A N 1
ATOM 646 C CA . VAL A 1 87 ? 8.369 4.997 5.548 1.00 94.69 87 VAL A CA 1
ATOM 647 C C . VAL A 1 87 ? 9.600 5.052 6.452 1.00 94.69 87 VAL A C 1
ATOM 649 O O . VAL A 1 87 ? 10.148 6.122 6.701 1.00 94.69 87 VAL A O 1
ATOM 652 N N . MET A 1 88 ? 10.051 3.900 6.955 1.00 92.94 88 MET A N 1
ATOM 653 C CA . MET A 1 88 ? 11.154 3.844 7.918 1.00 92.94 88 MET A CA 1
ATOM 654 C C . MET A 1 88 ? 12.512 4.237 7.325 1.00 92.94 88 MET A C 1
ATOM 656 O O . MET A 1 88 ? 13.396 4.622 8.086 1.00 92.94 88 MET A O 1
ATOM 6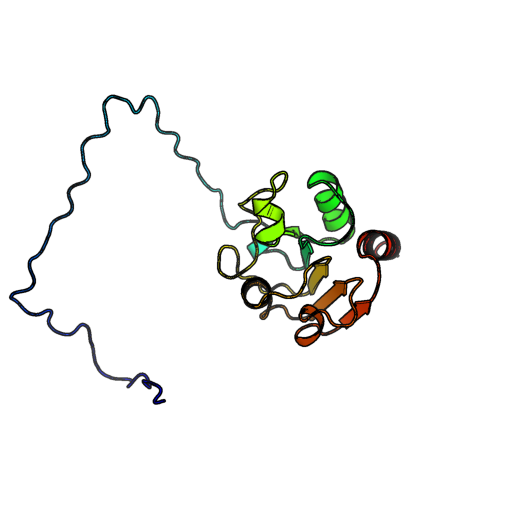60 N N . ASN A 1 89 ? 12.672 4.182 6.002 1.00 90.38 89 ASN A N 1
ATOM 661 C CA . ASN A 1 89 ? 13.871 4.668 5.319 1.00 90.38 89 ASN A CA 1
ATOM 662 C C . ASN A 1 89 ? 13.887 6.198 5.127 1.00 90.38 89 ASN A C 1
ATOM 664 O O . ASN A 1 89 ? 14.878 6.739 4.642 1.00 90.38 89 ASN A O 1
ATOM 668 N N . GLY A 1 90 ? 12.837 6.902 5.564 1.00 87.94 90 GLY A N 1
ATOM 669 C CA . GLY A 1 90 ? 12.722 8.356 5.477 1.00 87.94 90 GLY A CA 1
ATOM 670 C C . GLY A 1 90 ? 12.170 8.842 4.134 1.00 87.94 90 GLY A C 1
ATOM 671 O O . GLY A 1 90 ? 12.013 8.080 3.186 1.00 87.94 90 GLY A O 1
ATOM 672 N N . GLY A 1 91 ? 11.826 10.131 4.066 1.00 86.81 91 GLY A N 1
ATOM 673 C CA . GLY A 1 91 ? 11.325 10.774 2.841 1.00 86.81 91 GLY A CA 1
ATOM 674 C C . GLY A 1 91 ? 9.845 10.530 2.517 1.00 86.81 91 GLY A C 1
ATOM 675 O O . GLY A 1 91 ? 9.337 11.114 1.565 1.00 86.81 91 GLY A O 1
ATOM 676 N N . HIS A 1 92 ? 9.138 9.729 3.320 1.00 92.69 92 HIS A N 1
ATOM 677 C CA . HIS A 1 92 ? 7.708 9.454 3.168 1.00 92.69 92 HIS A CA 1
ATOM 678 C C . HIS A 1 92 ? 6.963 9.653 4.490 1.00 92.69 92 HIS A C 1
ATOM 680 O O . HIS A 1 92 ? 7.501 9.390 5.566 1.00 92.69 92 HIS A O 1
ATOM 686 N N . ASP A 1 93 ? 5.717 10.109 4.396 1.00 91.50 93 ASP A N 1
ATOM 687 C CA . ASP A 1 93 ? 4.877 10.417 5.551 1.00 91.50 93 ASP A CA 1
ATOM 688 C C . ASP A 1 93 ? 4.438 9.144 6.296 1.00 91.50 93 ASP A C 1
ATOM 690 O O . ASP A 1 93 ? 3.880 8.213 5.705 1.00 91.50 93 ASP A O 1
ATOM 694 N N . ALA A 1 94 ? 4.675 9.113 7.609 1.00 92.69 94 ALA A N 1
ATOM 695 C CA . ALA A 1 94 ? 4.282 8.005 8.470 1.00 92.69 94 ALA A CA 1
ATOM 696 C C . ALA A 1 94 ? 2.762 7.895 8.638 1.00 92.69 94 ALA A C 1
ATOM 698 O O . ALA A 1 94 ? 2.257 6.787 8.828 1.00 92.69 94 ALA A O 1
ATOM 699 N N . ASP A 1 95 ? 2.031 8.999 8.474 1.00 93.19 95 ASP A N 1
ATOM 700 C CA . ASP A 1 95 ? 0.567 9.005 8.474 1.00 93.19 95 ASP A CA 1
ATOM 701 C C . ASP A 1 95 ? -0.019 8.412 7.178 1.00 93.19 95 ASP A C 1
ATOM 703 O O . ASP A 1 95 ? -1.228 8.322 7.017 1.00 93.19 95 ASP A O 1
ATOM 707 N N . ARG A 1 96 ? 0.814 7.925 6.252 1.00 96.00 96 ARG A N 1
ATOM 708 C CA . ARG A 1 96 ? 0.386 7.187 5.052 1.00 96.00 96 ARG A CA 1
ATOM 709 C C . ARG A 1 96 ? 0.787 5.713 5.076 1.00 96.00 96 ARG A C 1
ATOM 711 O O . ARG A 1 96 ? 0.751 5.038 4.046 1.00 96.00 96 ARG A O 1
ATOM 718 N N . LEU A 1 97 ? 1.177 5.202 6.243 1.00 97.19 97 LEU A N 1
ATOM 719 C CA . LEU A 1 97 ? 1.578 3.810 6.419 1.00 97.19 97 LEU A CA 1
ATOM 720 C C . LEU A 1 97 ? 0.376 2.864 6.278 1.00 97.19 97 LEU A C 1
ATOM 722 O O . LEU A 1 97 ? -0.644 3.025 6.946 1.00 97.19 97 LEU A O 1
ATOM 726 N N . VAL A 1 98 ? 0.527 1.840 5.439 1.00 97.81 98 VAL A N 1
ATOM 727 C CA . VAL A 1 98 ? -0.477 0.794 5.194 1.00 97.81 98 VAL A CA 1
ATOM 728 C C . VAL A 1 98 ? 0.013 -0.541 5.753 1.00 97.81 98 VAL A C 1
ATOM 730 O O . VAL A 1 98 ? 1.192 -0.892 5.632 1.00 97.81 98 VAL A O 1
ATOM 733 N N . GLY A 1 99 ? -0.893 -1.287 6.387 1.00 96.25 99 GLY A N 1
ATOM 734 C CA . GLY A 1 99 ? -0.607 -2.562 7.045 1.00 96.25 99 GLY A CA 1
ATOM 735 C C . GLY A 1 99 ? -1.036 -2.584 8.510 1.00 96.25 99 GLY A C 1
ATOM 736 O O . GLY A 1 99 ? -1.578 -1.614 9.025 1.00 96.25 99 GLY A O 1
ATOM 737 N N . ILE A 1 100 ? -0.722 -3.673 9.220 1.00 94.88 100 ILE A N 1
ATOM 738 C CA . ILE A 1 100 ? -1.099 -3.884 10.638 1.00 94.88 100 ILE A CA 1
ATOM 739 C C . ILE A 1 100 ? -0.688 -2.712 11.552 1.00 94.88 100 ILE A C 1
ATOM 741 O O . ILE A 1 100 ? -1.355 -2.434 12.542 1.00 94.88 100 ILE A O 1
ATOM 745 N N . SER A 1 101 ? 0.429 -2.039 11.254 1.00 91.38 101 SER A N 1
ATOM 746 C CA . SER A 1 101 ? 0.923 -0.897 12.043 1.00 91.38 101 SER A CA 1
ATOM 747 C C . SER A 1 101 ? 0.340 0.461 11.631 1.00 91.38 101 SER A C 1
ATOM 749 O O . SER A 1 101 ? 0.732 1.464 12.219 1.00 91.38 101 SER A O 1
ATOM 751 N N . GLY A 1 102 ? -0.517 0.515 10.613 1.00 94.75 102 GLY A N 1
ATOM 752 C CA . GLY A 1 102 ? -1.079 1.748 10.068 1.00 94.75 102 GLY A CA 1
ATOM 753 C C . GLY A 1 102 ? -2.525 1.537 9.647 1.00 94.75 102 GLY A C 1
ATOM 754 O O . GLY A 1 102 ? -3.318 0.999 10.418 1.00 94.75 102 GLY A O 1
ATOM 755 N N . TYR A 1 103 ? -2.877 1.965 8.438 1.00 96.31 103 TYR A N 1
ATOM 756 C CA . TYR A 1 103 ? -4.237 1.814 7.940 1.00 96.31 103 TYR A CA 1
ATOM 757 C C . TYR A 1 103 ? -4.512 0.407 7.401 1.00 96.31 103 TYR A C 1
ATOM 759 O O . TYR A 1 103 ? -3.718 -0.159 6.643 1.00 96.31 103 TYR A O 1
ATOM 767 N N . LEU A 1 104 ? -5.680 -0.113 7.785 1.00 96.94 104 LEU A N 1
ATOM 768 C CA . LEU A 1 104 ? -6.352 -1.237 7.143 1.00 96.94 104 LEU A CA 1
ATOM 769 C C . LEU A 1 104 ? -7.370 -0.651 6.164 1.00 96.94 104 LEU A C 1
ATOM 771 O O . LEU A 1 104 ? -8.188 0.185 6.552 1.00 96.94 104 LEU A O 1
ATOM 775 N N . LEU A 1 105 ? -7.276 -1.040 4.902 1.00 97.19 105 LEU A N 1
ATOM 776 C CA . LEU A 1 105 ? -7.977 -0.435 3.782 1.00 97.19 105 LEU A CA 1
ATOM 777 C C . LEU A 1 105 ? -8.830 -1.490 3.072 1.00 97.19 105 LEU A C 1
ATOM 779 O O . LEU A 1 105 ? -8.426 -2.646 2.954 1.00 97.19 105 LEU A O 1
ATOM 783 N N . ALA A 1 106 ? -9.986 -1.062 2.564 1.00 97.44 106 ALA A N 1
ATOM 784 C CA . ALA A 1 106 ? -10.881 -1.879 1.743 1.00 97.44 106 ALA A CA 1
ATOM 785 C C . ALA A 1 106 ? -11.355 -1.114 0.481 1.00 97.44 106 ALA A C 1
ATOM 787 O O . ALA A 1 106 ? -12.556 -0.904 0.308 1.00 97.44 106 ALA A O 1
ATOM 788 N N . PRO A 1 107 ? -10.432 -0.618 -0.370 1.00 98.12 107 PRO A N 1
ATOM 789 C CA . PRO A 1 107 ? -10.775 0.078 -1.608 1.00 98.12 107 PRO A CA 1
ATOM 790 C C . PRO A 1 107 ? -11.385 -0.869 -2.653 1.00 98.12 107 PRO A C 1
ATOM 792 O O . PRO A 1 107 ? -11.248 -2.095 -2.581 1.00 98.12 107 PRO A O 1
ATOM 795 N N . ASP A 1 108 ? -11.992 -0.292 -3.689 1.00 98.50 108 ASP A N 1
ATOM 796 C CA . ASP A 1 108 ? -12.417 -1.044 -4.870 1.00 98.50 108 ASP A CA 1
ATOM 797 C C . ASP A 1 108 ? -11.209 -1.587 -5.648 1.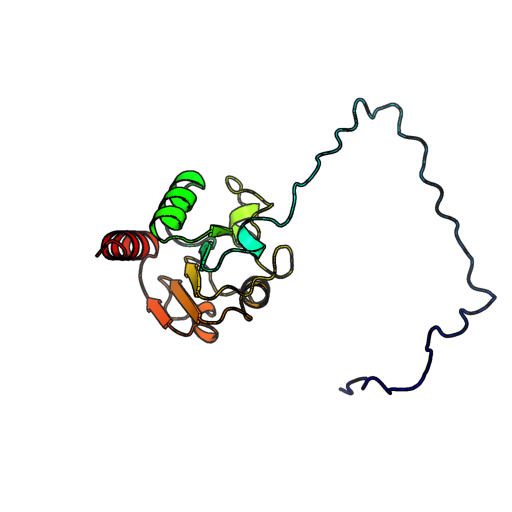00 98.50 108 ASP A C 1
ATOM 799 O O . ASP A 1 108 ? -11.244 -2.719 -6.129 1.00 98.50 108 ASP A O 1
ATOM 803 N N . ILE A 1 109 ? -10.133 -0.797 -5.756 1.00 98.25 109 ILE A N 1
ATOM 804 C CA . ILE A 1 109 ? -8.886 -1.197 -6.423 1.00 98.25 109 ILE A CA 1
ATOM 805 C C . ILE A 1 109 ? -7.687 -0.848 -5.539 1.00 98.25 109 ILE A C 1
ATOM 807 O O . ILE A 1 109 ? -7.475 0.312 -5.184 1.00 98.25 109 ILE A O 1
ATOM 811 N N . CYS A 1 110 ? -6.853 -1.837 -5.236 1.00 98.44 110 CYS A N 1
ATOM 812 C CA . CYS A 1 110 ? -5.564 -1.639 -4.586 1.00 98.44 110 CYS A CA 1
ATOM 813 C C . CYS A 1 110 ? -4.433 -2.043 -5.531 1.00 98.44 110 CYS A C 1
ATOM 815 O O . CYS A 1 110 ? -4.366 -3.182 -5.983 1.00 98.44 110 CYS A O 1
ATOM 817 N N . ILE A 1 111 ? -3.530 -1.111 -5.824 1.00 98.44 111 ILE A N 1
ATOM 818 C CA . ILE A 1 111 ? -2.336 -1.361 -6.629 1.00 98.44 111 ILE A CA 1
ATOM 819 C C . ILE A 1 111 ? -1.145 -1.398 -5.677 1.00 98.44 111 ILE A C 1
ATOM 821 O O . ILE A 1 111 ? -0.803 -0.386 -5.074 1.00 98.44 111 ILE A O 1
ATOM 825 N N . VAL A 1 112 ? -0.507 -2.552 -5.526 1.00 98.25 112 VAL A N 1
ATOM 826 C CA . VAL A 1 112 ? 0.672 -2.750 -4.681 1.00 98.25 112 VAL A CA 1
ATOM 827 C C . VAL A 1 112 ? 1.904 -2.855 -5.569 1.00 98.25 112 VAL A C 1
ATOM 829 O O . VAL A 1 112 ? 2.025 -3.772 -6.379 1.00 98.25 112 VAL A O 1
ATOM 832 N N . VAL A 1 113 ? 2.852 -1.937 -5.408 1.00 97.94 113 VAL A N 1
ATOM 833 C CA . VAL A 1 113 ? 4.045 -1.870 -6.262 1.00 97.94 113 VAL A CA 1
ATOM 834 C C . VAL A 1 113 ? 5.327 -1.911 -5.454 1.00 97.94 113 VAL A C 1
ATOM 836 O O . VAL A 1 113 ? 5.377 -1.398 -4.338 1.00 97.94 113 VAL A O 1
ATOM 839 N N . GLY A 1 114 ? 6.379 -2.532 -5.993 1.00 95.56 114 GLY A N 1
ATOM 840 C CA . GLY A 1 114 ? 7.704 -2.522 -5.359 1.00 95.56 114 GLY A CA 1
ATOM 841 C C . GLY A 1 114 ? 7.726 -3.139 -3.951 1.00 95.56 114 GLY A C 1
ATOM 842 O O . GLY A 1 114 ? 8.597 -2.829 -3.138 1.00 95.56 114 GLY A O 1
ATOM 843 N N . ALA A 1 115 ? 6.755 -3.989 -3.610 1.00 95.69 115 ALA A N 1
ATOM 844 C CA . ALA A 1 115 ? 6.645 -4.632 -2.303 1.00 95.69 115 ALA A CA 1
ATOM 845 C C . ALA A 1 115 ? 6.794 -6.149 -2.432 1.00 95.69 115 ALA A C 1
ATOM 847 O O . ALA A 1 115 ? 6.231 -6.760 -3.335 1.00 95.69 115 ALA A O 1
ATOM 848 N N . SER A 1 116 ? 7.496 -6.777 -1.487 1.00 92.50 116 SER A N 1
ATOM 849 C CA . SER A 1 116 ? 7.656 -8.238 -1.449 1.00 92.50 116 SER A CA 1
ATOM 850 C C . SER A 1 116 ? 6.390 -8.986 -1.017 1.00 92.50 116 SER A C 1
ATOM 852 O O . SER A 1 116 ? 6.332 -10.201 -1.151 1.00 92.50 116 SER A O 1
ATOM 854 N N . GLY A 1 117 ? 5.372 -8.293 -0.491 1.00 91.25 117 GLY A N 1
ATOM 855 C CA . GLY A 1 117 ? 4.147 -8.924 0.015 1.00 91.25 117 GLY A CA 1
ATOM 856 C C . GLY A 1 117 ? 4.260 -9.432 1.451 1.00 91.25 117 GLY A C 1
ATOM 857 O O . GLY A 1 117 ? 3.667 -10.448 1.801 1.00 91.25 117 GLY A O 1
ATOM 858 N N . ALA A 1 118 ? 5.027 -8.739 2.300 1.00 95.62 118 ALA A N 1
ATOM 859 C CA . ALA A 1 118 ? 5.088 -9.043 3.728 1.00 95.62 118 ALA A CA 1
ATOM 860 C C . ALA A 1 118 ? 3.674 -9.142 4.331 1.00 95.62 118 ALA A C 1
ATOM 862 O O . ALA A 1 118 ? 2.845 -8.258 4.115 1.00 95.62 118 ALA A O 1
ATOM 863 N N . ALA A 1 119 ? 3.418 -10.176 5.139 1.00 96.06 119 ALA A N 1
ATOM 864 C CA . ALA A 1 119 ? 2.085 -10.466 5.679 1.00 96.06 119 ALA A CA 1
ATOM 865 C C . ALA A 1 119 ? 1.439 -9.263 6.392 1.00 96.06 119 ALA A C 1
ATOM 867 O O . ALA A 1 119 ? 0.239 -9.045 6.276 1.00 96.06 119 ALA A O 1
ATOM 868 N N . ALA A 1 120 ? 2.241 -8.442 7.079 1.00 96.00 120 ALA A N 1
ATOM 869 C CA . ALA A 1 120 ? 1.752 -7.241 7.748 1.00 96.00 120 ALA A CA 1
ATOM 870 C C . ALA A 1 120 ? 1.252 -6.154 6.782 1.00 96.00 120 ALA A C 1
ATOM 872 O O . ALA A 1 120 ? 0.315 -5.444 7.131 1.00 96.00 120 ALA A O 1
ATOM 873 N N . LEU A 1 121 ? 1.862 -6.019 5.598 1.00 97.19 121 LEU A N 1
ATOM 874 C CA . LEU A 1 121 ? 1.380 -5.117 4.550 1.00 97.19 121 LEU A CA 1
ATOM 875 C C . LEU A 1 121 ? 0.094 -5.671 3.940 1.00 97.19 121 LEU A C 1
ATOM 877 O O . LEU A 1 121 ? -0.898 -4.957 3.856 1.00 97.19 121 LEU A O 1
ATOM 881 N N . MET A 1 122 ? 0.106 -6.956 3.576 1.00 97.69 122 MET A N 1
ATOM 882 C CA . MET A 1 122 ? -1.029 -7.592 2.907 1.00 97.69 122 MET A CA 1
ATOM 883 C C . MET A 1 122 ? -2.276 -7.644 3.791 1.00 97.69 122 MET A C 1
ATOM 885 O O . MET A 1 122 ? -3.369 -7.408 3.297 1.00 97.69 122 MET A O 1
ATOM 889 N N . ALA A 1 123 ? -2.127 -7.835 5.103 1.00 97.00 123 ALA A N 1
ATOM 890 C CA . ALA A 1 123 ? -3.235 -7.722 6.053 1.00 97.00 123 ALA A CA 1
ATOM 891 C C . ALA A 1 123 ? -3.883 -6.323 6.074 1.00 97.00 123 ALA A C 1
ATOM 893 O O . ALA A 1 123 ? -5.019 -6.189 6.510 1.00 97.00 123 ALA A O 1
ATOM 894 N N . GLY A 1 124 ? -3.177 -5.282 5.621 1.00 96.50 124 GLY A N 1
ATOM 895 C CA . GLY A 1 124 ? -3.728 -3.934 5.492 1.00 96.50 124 GLY A CA 1
ATOM 896 C C . GLY A 1 124 ? -4.513 -3.685 4.213 1.00 96.50 124 GLY A C 1
ATOM 897 O O . GLY A 1 124 ? -5.152 -2.648 4.122 1.00 96.50 124 GLY A O 1
ATOM 898 N N . VAL A 1 125 ? -4.459 -4.588 3.233 1.00 97.69 125 VAL A N 1
ATOM 899 C CA . VAL A 1 125 ? -5.126 -4.411 1.932 1.00 97.69 125 VAL A CA 1
ATOM 900 C C . VAL A 1 125 ? -5.946 -5.627 1.510 1.00 97.69 125 VAL A C 1
ATOM 902 O O . VAL A 1 125 ? -6.555 -5.597 0.448 1.00 97.69 125 VAL A O 1
ATOM 905 N N . CYS A 1 126 ? -5.980 -6.698 2.307 1.00 96.38 126 CYS A N 1
ATOM 906 C CA . CYS A 1 126 ? -6.624 -7.960 1.936 1.00 96.38 126 CYS A CA 1
ATOM 907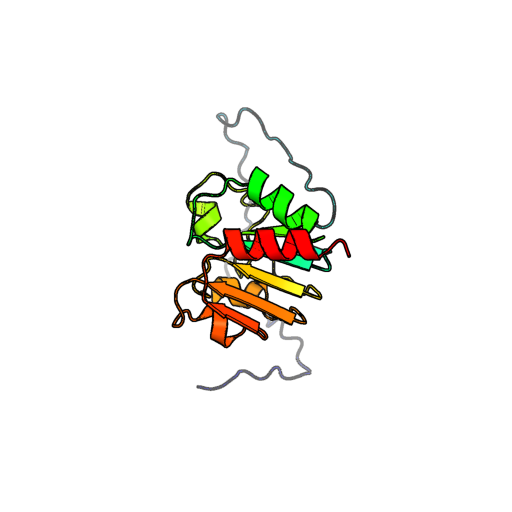 C C . CYS A 1 126 ? -8.143 -7.861 1.757 1.00 96.38 126 CYS A C 1
ATOM 909 O O . CYS A 1 126 ? -8.712 -8.705 1.077 1.00 96.38 126 CYS A O 1
ATOM 911 N N . ASP A 1 127 ? -8.777 -6.839 2.336 1.00 97.19 127 ASP A N 1
ATOM 912 C CA . ASP A 1 127 ? -10.210 -6.569 2.176 1.00 97.19 127 ASP A CA 1
ATOM 913 C C . ASP A 1 127 ? -10.513 -5.697 0.939 1.00 97.19 127 ASP A C 1
ATOM 915 O O . ASP A 1 127 ? -11.661 -5.311 0.714 1.00 97.19 127 ASP A O 1
ATOM 919 N N . SER A 1 128 ? -9.501 -5.376 0.122 1.00 98.25 128 SER A N 1
ATOM 920 C CA . SER A 1 128 ? -9.703 -4.710 -1.169 1.00 98.25 128 SER A CA 1
ATOM 921 C C . SER A 1 128 ? -10.460 -5.626 -2.124 1.00 98.25 128 SER A C 1
ATOM 923 O O . SER A 1 128 ? -10.218 -6.830 -2.166 1.00 98.25 128 SER A O 1
ATOM 925 N N . ARG A 1 129 ? -11.341 -5.058 -2.950 1.00 98.38 129 ARG A N 1
ATOM 926 C CA . ARG A 1 129 ? -12.121 -5.859 -3.909 1.00 98.38 129 ARG A CA 1
ATOM 927 C C . ARG A 1 129 ? -11.296 -6.404 -5.069 1.00 98.38 129 ARG A C 1
ATOM 929 O O . ARG A 1 129 ? -11.688 -7.416 -5.644 1.00 98.38 129 ARG A O 1
ATOM 936 N N . PHE A 1 130 ? -10.230 -5.703 -5.445 1.00 98.50 130 PHE A N 1
ATOM 937 C CA . PHE A 1 130 ? -9.344 -6.098 -6.529 1.00 98.50 130 PHE A CA 1
ATOM 938 C C . PHE A 1 130 ? -7.918 -5.625 -6.251 1.00 98.50 130 PHE A C 1
ATOM 940 O O . PHE A 1 130 ? -7.691 -4.434 -6.019 1.00 98.50 130 PHE A O 1
ATOM 947 N N . ILE A 1 131 ? -6.959 -6.544 -6.275 1.00 98.56 131 ILE A N 1
ATOM 948 C CA . ILE A 1 131 ? -5.554 -6.298 -5.958 1.00 98.56 131 ILE A CA 1
ATOM 949 C C . ILE A 1 131 ? -4.698 -6.522 -7.205 1.00 98.56 131 ILE A C 1
ATOM 951 O O . ILE A 1 131 ? -4.618 -7.624 -7.747 1.00 98.56 131 ILE A O 1
ATOM 955 N N . VAL A 1 132 ? -3.996 -5.473 -7.626 1.00 98.50 132 VAL A N 1
ATOM 956 C CA . VAL A 1 132 ? -2.971 -5.524 -8.674 1.00 98.50 132 VAL A CA 1
ATOM 957 C C . VAL A 1 132 ? -1.603 -5.468 -8.011 1.00 98.50 132 VAL A C 1
ATOM 959 O O . VAL A 1 132 ? -1.345 -4.566 -7.219 1.00 98.50 132 VAL A O 1
ATOM 962 N N . ALA A 1 133 ? -0.709 -6.391 -8.342 1.00 98.38 133 ALA A N 1
ATOM 963 C CA . ALA A 1 133 ? 0.666 -6.393 -7.864 1.00 98.38 133 ALA A CA 1
ATOM 964 C C . ALA A 1 133 ? 1.654 -6.177 -9.015 1.00 98.38 133 ALA A C 1
ATOM 966 O O . ALA A 1 133 ? 1.549 -6.837 -10.047 1.00 98.38 133 ALA A O 1
ATOM 967 N N . ILE A 1 134 ? 2.633 -5.287 -8.823 1.00 97.81 134 ILE A N 1
ATOM 968 C CA . ILE A 1 134 ? 3.724 -5.052 -9.782 1.00 97.81 134 ILE A CA 1
ATOM 969 C C . ILE A 1 134 ? 5.069 -5.200 -9.069 1.00 97.81 134 ILE A C 1
ATOM 971 O O . ILE A 1 134 ? 5.376 -4.458 -8.127 1.00 97.81 134 ILE A O 1
ATOM 975 N N . ASN A 1 135 ? 5.867 -6.176 -9.496 1.00 96.62 135 ASN A N 1
ATOM 976 C CA . ASN A 1 135 ? 7.171 -6.465 -8.906 1.00 96.62 135 ASN A CA 1
ATOM 977 C C . ASN A 1 135 ? 8.104 -7.119 -9.938 1.00 96.62 135 ASN A C 1
ATOM 979 O O . ASN A 1 135 ? 7.665 -7.986 -10.679 1.00 96.62 135 ASN A O 1
ATOM 983 N N . HIS A 1 136 ? 9.388 -6.761 -9.948 1.00 94.69 136 HIS A N 1
ATOM 984 C CA . HIS A 1 136 ? 10.387 -7.359 -10.841 1.00 94.69 136 HIS A CA 1
ATOM 985 C C . HIS A 1 136 ? 10.690 -8.832 -10.509 1.00 94.69 136 HIS A C 1
ATOM 987 O O . HIS A 1 136 ? 11.101 -9.598 -11.379 1.00 94.69 136 HIS A O 1
ATOM 993 N N . ASP A 1 137 ? 10.514 -9.243 -9.250 1.00 95.00 137 ASP A N 1
ATOM 994 C CA . ASP A 1 137 ? 10.743 -10.615 -8.803 1.00 95.00 137 ASP A CA 1
ATOM 995 C C . ASP A 1 137 ? 9.474 -11.455 -8.973 1.00 95.00 137 ASP A C 1
ATOM 997 O O . ASP A 1 137 ? 8.555 -11.371 -8.161 1.00 95.00 137 ASP A O 1
ATOM 1001 N N . ALA A 1 138 ? 9.452 -12.322 -9.991 1.00 95.94 138 ALA A N 1
ATOM 1002 C CA . ALA A 1 138 ? 8.357 -13.261 -10.259 1.00 95.94 138 ALA A CA 1
ATOM 1003 C C . ALA A 1 138 ? 8.040 -14.211 -9.085 1.00 95.94 138 ALA A C 1
ATOM 1005 O O . ALA A 1 138 ? 6.947 -14.774 -9.030 1.00 95.94 138 ALA A O 1
ATOM 1006 N N . GLY A 1 139 ? 8.986 -14.419 -8.163 1.00 96.06 139 GLY A N 1
ATOM 1007 C CA . GLY A 1 139 ? 8.813 -15.235 -6.962 1.00 96.06 139 GLY A CA 1
ATOM 1008 C C . GLY A 1 139 ? 8.267 -14.470 -5.754 1.00 96.06 139 GLY A C 1
ATOM 1009 O O . GLY A 1 139 ? 8.111 -15.067 -4.685 1.00 96.06 139 GLY A O 1
ATOM 1010 N N . ALA A 1 140 ? 7.987 -13.169 -5.887 1.00 96.69 140 ALA A N 1
ATOM 1011 C CA . ALA A 1 140 ? 7.592 -12.332 -4.765 1.00 96.69 140 ALA A CA 1
ATOM 1012 C C . ALA A 1 140 ? 6.250 -12.788 -4.146 1.00 96.69 140 ALA A C 1
ATOM 1014 O O . ALA A 1 140 ? 5.241 -12.894 -4.851 1.00 96.69 140 ALA A O 1
ATOM 1015 N N . PRO A 1 141 ? 6.179 -12.969 -2.809 1.00 96.81 141 PRO A N 1
ATOM 1016 C CA . PRO A 1 141 ? 4.953 -13.370 -2.114 1.00 96.81 141 PRO A CA 1
ATOM 1017 C C . PRO A 1 141 ? 3.725 -12.485 -2.361 1.00 96.81 141 PRO A C 1
ATOM 1019 O O . PRO A 1 141 ? 2.605 -12.971 -2.203 1.00 96.81 141 PRO A O 1
ATOM 1022 N N . VAL A 1 142 ? 3.909 -11.220 -2.761 1.00 97.25 142 VAL A N 1
ATOM 1023 C CA . VAL A 1 142 ? 2.820 -10.279 -3.087 1.00 97.25 142 VAL A CA 1
ATOM 1024 C C . VAL A 1 142 ? 1.835 -10.849 -4.110 1.00 97.25 142 VAL A C 1
ATOM 1026 O O . VAL A 1 142 ? 0.634 -10.625 -3.981 1.00 97.25 142 VAL A O 1
ATOM 1029 N N . PHE A 1 143 ? 2.315 -11.654 -5.063 1.00 98.19 143 PHE A N 1
ATOM 1030 C CA . PHE A 1 143 ? 1.475 -12.257 -6.098 1.00 98.19 143 PHE A CA 1
ATOM 1031 C C . PHE A 1 143 ? 0.502 -13.307 -5.557 1.00 98.19 143 PHE A C 1
ATOM 1033 O O . PHE A 1 143 ? -0.511 -13.578 -6.187 1.00 98.19 143 PHE A O 1
ATOM 1040 N N . SER A 1 144 ? 0.758 -13.867 -4.372 1.00 96.06 144 SER A N 1
ATOM 1041 C CA . SER A 1 144 ? -0.081 -14.923 -3.783 1.00 96.06 144 SER A CA 1
ATOM 1042 C C . SER A 1 144 ? -1.479 -14.438 -3.386 1.00 96.06 144 SER A C 1
ATOM 1044 O O . SER A 1 144 ? -2.379 -15.252 -3.201 1.00 96.06 144 SER A O 1
ATOM 1046 N N . LEU A 1 145 ? -1.635 -13.128 -3.186 1.00 95.00 145 LEU A N 1
ATOM 1047 C CA . LEU A 1 145 ? -2.886 -12.481 -2.782 1.00 95.00 145 LEU A CA 1
ATOM 1048 C C . LEU A 1 145 ? -3.362 -11.455 -3.819 1.00 95.00 145 LEU A C 1
ATOM 1050 O O . LEU A 1 145 ? -4.317 -10.735 -3.554 1.00 95.00 145 LEU A O 1
ATOM 1054 N N . ALA A 1 146 ? -2.680 -11.352 -4.961 1.00 97.88 146 ALA A N 1
ATOM 1055 C CA . ALA A 1 146 ? -3.059 -10.443 -6.030 1.00 97.88 146 ALA A CA 1
ATOM 1056 C C . ALA A 1 146 ? -4.007 -11.141 -7.008 1.00 97.88 146 ALA A C 1
ATOM 1058 O O . ALA A 1 146 ? -3.795 -12.299 -7.367 1.00 97.88 146 ALA A O 1
ATOM 1059 N N . ASP A 1 147 ? -5.011 -10.414 -7.487 1.00 98.56 147 ASP A N 1
ATOM 1060 C CA . ASP A 1 147 ? -5.876 -10.859 -8.580 1.00 98.56 147 ASP A CA 1
ATOM 1061 C C . ASP A 1 147 ? -5.150 -10.764 -9.927 1.00 98.56 147 ASP A C 1
ATOM 1063 O O . ASP A 1 147 ? -5.353 -11.586 -10.821 1.00 98.56 147 ASP A O 1
ATOM 1067 N N . VAL A 1 148 ? -4.272 -9.764 -10.068 1.00 98.00 148 VAL A N 1
ATOM 1068 C CA . VAL A 1 148 ? -3.422 -9.558 -11.246 1.00 98.00 148 VAL A CA 1
ATOM 1069 C C . VAL A 1 148 ? -1.989 -9.305 -10.803 1.00 98.00 148 VAL A C 1
ATOM 1071 O O . VAL A 1 148 ? -1.730 -8.416 -9.997 1.00 98.00 148 VAL A O 1
ATOM 1074 N N . GLY A 1 149 ? -1.048 -10.060 -11.368 1.00 97.94 149 GLY A N 1
ATOM 1075 C CA . GLY A 1 149 ? 0.386 -9.859 -11.178 1.00 97.94 149 GLY A CA 1
ATOM 1076 C C . GLY A 1 149 ? 1.070 -9.423 -12.471 1.00 97.94 149 GLY A C 1
ATOM 1077 O O . GLY A 1 149 ? 0.877 -10.052 -13.510 1.00 97.94 149 GLY A O 1
ATOM 1078 N N . ILE A 1 150 ? 1.886 -8.374 -12.400 1.00 98.12 150 ILE A N 1
ATOM 1079 C CA . ILE A 1 150 ? 2.762 -7.915 -13.481 1.00 98.12 150 ILE A CA 1
ATOM 1080 C C . ILE A 1 150 ? 4.207 -8.070 -13.010 1.00 98.12 150 ILE A C 1
ATOM 1082 O O . ILE A 1 150 ? 4.591 -7.525 -11.971 1.00 98.12 150 ILE A O 1
ATOM 1086 N N . VAL A 1 151 ? 4.996 -8.822 -13.777 1.00 97.56 151 VAL A N 1
ATOM 1087 C CA . VAL A 1 151 ? 6.422 -9.023 -13.508 1.00 97.56 151 VAL A CA 1
ATOM 1088 C C . VAL A 1 151 ? 7.231 -8.048 -14.350 1.00 97.56 151 VAL A C 1
ATOM 1090 O O . VAL A 1 151 ? 7.556 -8.353 -15.495 1.00 97.56 151 VAL A O 1
ATOM 1093 N N . ASP A 1 152 ? 7.490 -6.864 -13.801 1.00 96.25 152 ASP A N 1
ATOM 1094 C CA . ASP A 1 152 ? 8.234 -5.792 -14.468 1.00 96.25 152 ASP A CA 1
ATOM 1095 C C . ASP A 1 152 ? 8.666 -4.715 -13.453 1.00 96.25 152 ASP A C 1
ATOM 1097 O O . ASP A 1 152 ? 8.290 -4.754 -12.271 1.00 96.25 152 ASP A O 1
ATOM 1101 N N . ASP A 1 153 ? 9.419 -3.727 -13.926 1.00 94.56 153 ASP A N 1
ATOM 1102 C CA . ASP A 1 153 ? 9.707 -2.509 -13.186 1.00 94.56 153 ASP A CA 1
ATOM 1103 C C . ASP A 1 153 ? 8.439 -1.668 -13.022 1.00 94.56 153 ASP A C 1
ATOM 1105 O O . ASP A 1 153 ? 7.727 -1.329 -13.969 1.00 94.56 153 ASP A O 1
ATOM 1109 N N . TRP A 1 154 ? 8.133 -1.317 -11.775 1.00 95.12 154 TRP A N 1
ATOM 1110 C CA . TRP A 1 154 ? 6.828 -0.753 -11.458 1.00 95.12 154 TRP A CA 1
ATOM 1111 C C . TRP A 1 154 ? 6.634 0.677 -11.961 1.00 95.12 154 TRP A C 1
ATOM 1113 O O . TRP A 1 154 ? 5.509 1.035 -12.304 1.00 95.12 154 TRP A O 1
ATOM 1123 N N . LEU A 1 155 ? 7.688 1.498 -12.003 1.00 94.75 155 LEU A N 1
ATOM 1124 C CA . LEU A 1 155 ? 7.560 2.908 -12.371 1.00 94.75 155 LEU A CA 1
ATOM 1125 C C . LEU A 1 155 ? 7.165 3.070 -13.853 1.00 94.75 155 LEU A C 1
ATOM 1127 O O . LEU A 1 155 ? 6.120 3.680 -14.092 1.00 94.75 155 LEU A O 1
ATOM 1131 N N . PRO A 1 156 ? 7.862 2.447 -14.829 1.00 94.44 156 PRO A N 1
ATOM 1132 C CA . PRO A 1 156 ? 7.438 2.478 -16.231 1.00 94.44 156 PRO A CA 1
ATOM 1133 C C . PRO A 1 156 ? 6.021 1.934 -16.450 1.00 94.44 156 PRO A C 1
ATOM 1135 O O . PRO A 1 156 ? 5.239 2.505 -17.212 1.00 94.44 156 PRO A O 1
ATOM 1138 N N . VAL A 1 157 ? 5.658 0.849 -15.756 1.00 95.38 157 VAL A N 1
ATOM 1139 C CA . VAL A 1 157 ? 4.312 0.265 -15.860 1.00 95.38 157 VAL A CA 1
ATOM 1140 C C . VAL A 1 157 ? 3.252 1.239 -15.353 1.00 95.38 157 VAL A C 1
ATOM 1142 O O . VAL A 1 157 ? 2.239 1.445 -16.023 1.00 95.38 157 VAL A O 1
ATOM 1145 N N . LEU A 1 158 ? 3.464 1.863 -14.192 1.00 94.94 158 LEU A N 1
ATOM 1146 C CA . LEU A 1 158 ? 2.517 2.841 -13.662 1.00 94.94 158 LEU A CA 1
ATOM 1147 C C . LEU A 1 158 ? 2.403 4.076 -14.560 1.00 94.94 158 LEU A C 1
ATOM 1149 O O . LEU A 1 158 ? 1.300 4.590 -14.735 1.00 94.94 158 LEU A O 1
ATOM 1153 N N . GLU A 1 159 ? 3.501 4.550 -15.146 1.00 94.38 159 GLU A N 1
ATOM 1154 C CA . GLU A 1 159 ? 3.474 5.666 -16.096 1.00 94.38 159 GLU A CA 1
ATOM 1155 C C . GLU A 1 159 ? 2.649 5.338 -17.345 1.00 94.38 159 GLU A C 1
ATOM 1157 O O . GLU A 1 159 ? 1.834 6.163 -17.770 1.00 94.38 159 GLU A O 1
ATOM 1162 N N . ALA A 1 160 ? 2.807 4.129 -17.892 1.00 94.75 160 ALA A N 1
ATOM 1163 C CA . ALA A 1 160 ? 2.029 3.643 -19.030 1.00 94.75 160 ALA A CA 1
ATOM 1164 C C . ALA A 1 160 ? 0.535 3.482 -18.690 1.00 94.75 160 ALA A C 1
ATOM 1166 O O . ALA A 1 160 ? -0.333 3.894 -19.468 1.00 94.75 160 ALA A O 1
ATOM 1167 N N . LEU A 1 161 ? 0.222 2.945 -17.505 1.00 92.94 161 LEU A N 1
ATOM 1168 C CA . LEU A 1 161 ? -1.153 2.854 -17.001 1.00 92.94 161 LEU A CA 1
ATOM 1169 C C . LEU A 1 161 ? -1.779 4.243 -16.839 1.00 92.94 161 LEU A C 1
ATOM 1171 O O . LEU A 1 161 ? -2.894 4.479 -17.298 1.00 92.94 161 LEU A O 1
ATOM 1175 N N . ALA A 1 162 ? -1.044 5.184 -16.245 1.00 91.94 162 ALA A N 1
ATOM 1176 C CA . ALA A 1 162 ? -1.507 6.549 -16.033 1.00 91.94 162 ALA A CA 1
ATOM 1177 C C . ALA A 1 162 ? -1.687 7.332 -17.341 1.00 91.94 162 ALA A C 1
ATOM 1179 O O . ALA A 1 162 ? -2.482 8.265 -17.383 1.00 91.94 162 ALA A O 1
ATOM 1180 N N . ALA A 1 163 ? -0.953 6.992 -18.404 1.00 91.19 163 ALA A N 1
ATOM 1181 C CA . ALA A 1 163 ? -1.162 7.569 -19.731 1.00 91.19 163 ALA A CA 1
ATOM 1182 C C . ALA A 1 163 ? -2.433 7.031 -20.411 1.00 91.19 163 ALA A C 1
ATOM 1184 O O . ALA A 1 163 ? -3.097 7.771 -21.128 1.00 91.19 163 ALA A O 1
ATOM 1185 N N . SER A 1 164 ? -2.784 5.769 -20.154 1.00 85.62 164 SER A N 1
ATOM 1186 C CA . SER A 1 164 ? -3.934 5.094 -20.775 1.00 85.62 164 SER A CA 1
ATOM 1187 C C . SER A 1 164 ? -5.264 5.373 -20.060 1.00 85.62 164 SER A C 1
ATOM 1189 O O . SER A 1 164 ? -6.327 5.123 -20.610 1.00 85.62 164 SER A O 1
ATOM 1191 N N . ALA A 1 165 ? -5.227 5.887 -18.828 1.00 71.75 165 ALA A N 1
ATOM 1192 C CA . ALA A 1 165 ? -6.410 6.144 -18.001 1.00 71.75 165 ALA A CA 1
ATOM 1193 C C . ALA A 1 165 ? -7.211 7.408 -18.398 1.00 71.75 165 ALA A C 1
ATOM 1195 O O . ALA A 1 165 ? -8.105 7.821 -17.657 1.00 71.75 165 ALA A O 1
ATOM 1196 N N . HIS A 1 166 ? -6.865 8.069 -19.505 1.00 57.34 166 HIS A N 1
ATOM 1197 C CA . HIS A 1 166 ? -7.499 9.309 -19.976 1.00 57.34 166 HIS A CA 1
ATOM 1198 C C . HIS A 1 166 ? -8.258 9.164 -21.309 1.00 57.34 166 HIS A C 1
ATOM 1200 O O . HIS A 1 166 ? -8.728 10.180 -21.821 1.00 57.34 166 HIS A O 1
ATOM 1206 N N . ASP A 1 167 ? -8.418 7.938 -21.823 1.00 41.44 167 ASP A N 1
ATOM 1207 C CA . ASP A 1 167 ? -9.257 7.617 -22.992 1.00 41.44 167 ASP A CA 1
ATOM 1208 C C . ASP A 1 167 ? -10.627 7.031 -22.601 1.00 41.44 167 ASP A C 1
ATOM 1210 O O . ASP A 1 167 ? -10.690 6.213 -21.650 1.00 41.44 167 ASP A O 1
#

Radius of gyration: 21.57 Å; Cα contacts (8 Å, |Δi|>4): 262; chains: 1; bounding box: 39×50×69 Å